Protein AF-A0A3A2Z688-F1 (afdb_monomer_lite)

InterPro domains:
  IPR012340 Nucleic acid-binding, OB-fold [G3DSA:2.40.50.140] (1-98)
  IPR032501 Proteasomal ATPase, second OB domain [PF16450] (22-95)

pLDDT: mean 76.83, std 15.25, range [43.59, 92.44]

Secondary structure (DSSP, 8-state):
-HHHHHHHHHHHHHHTPSPPEEEEEEEEEEE-HHHHTTT--S---TTTT--EEEEEEEETTS-EEEESS-BSS-GGG--TT-EEEE-TTT--EEE----

Sequence (99 aa):
MKEKIKDNLDKIEQNRQLPYLVGNVVELLDLDVEAEAAEEGANIDLDATRVGKSAVIKTSTRQTIFLPLIGLVDHNKLKPGDLIGVNKDSYLVLDTPAR

Structure (mmCIF, N/CA/C/O backbone):
data_AF-A0A3A2Z688-F1
#
_entry.id   AF-A0A3A2Z688-F1
#
loop_
_atom_site.group_PDB
_atom_site.id
_atom_site.type_symbol
_atom_site.label_atom_id
_atom_site.label_alt_id
_atom_site.label_comp_id
_atom_site.label_asym_id
_atom_site.label_entity_id
_atom_site.label_seq_id
_atom_site.pdbx_PDB_ins_code
_atom_site.Cartn_x
_atom_site.Cartn_y
_atom_site.Cartn_z
_atom_site.occupancy
_atom_site.B_iso_or_equiv
_atom_site.auth_seq_id
_atom_site.auth_comp_id
_atom_site.auth_asym_id
_atom_site.auth_atom_id
_atom_site.pdbx_PDB_model_num
ATOM 1 N N . MET A 1 1 ? -6.646 -12.103 24.678 1.00 71.88 1 MET A N 1
ATOM 2 C CA . MET A 1 1 ? -6.405 -12.161 23.211 1.00 71.88 1 MET A CA 1
ATOM 3 C C . MET A 1 1 ? -7.452 -11.390 22.415 1.00 71.88 1 MET A C 1
ATOM 5 O O . MET A 1 1 ? -7.046 -10.603 21.576 1.00 71.88 1 MET A O 1
ATOM 9 N N . LYS A 1 2 ? -8.758 -11.548 22.688 1.00 82.94 2 LYS A N 1
ATOM 10 C CA . LYS A 1 2 ? -9.819 -10.791 21.992 1.00 82.94 2 LYS A CA 1
ATOM 11 C C . LYS A 1 2 ? -9.694 -9.263 22.126 1.00 82.94 2 LYS A C 1
ATOM 13 O O . LYS A 1 2 ? -9.908 -8.573 21.142 1.00 82.94 2 LYS A O 1
ATOM 18 N N . GLU A 1 3 ? -9.271 -8.752 23.284 1.00 86.62 3 GLU A N 1
ATOM 19 C CA . GLU A 1 3 ? -9.021 -7.308 23.476 1.00 86.62 3 GLU A CA 1
ATOM 20 C C . GLU A 1 3 ? -7.910 -6.777 22.566 1.00 86.62 3 GLU A C 1
ATOM 22 O O . GLU A 1 3 ? -8.127 -5.814 21.850 1.00 86.62 3 GLU A O 1
ATOM 27 N N . LYS A 1 4 ? -6.773 -7.480 22.463 1.00 88.00 4 LYS A N 1
ATOM 28 C CA . LYS A 1 4 ? -5.669 -7.074 21.573 1.00 88.00 4 LYS A CA 1
ATOM 29 C C . LYS A 1 4 ? -6.076 -7.025 20.094 1.00 88.00 4 LYS A C 1
ATOM 31 O O . LYS A 1 4 ? -5.555 -6.211 19.343 1.00 88.00 4 LYS A O 1
ATOM 36 N N . ILE A 1 5 ? -6.981 -7.911 19.668 1.00 88.75 5 ILE A N 1
ATOM 37 C CA . ILE A 1 5 ? -7.514 -7.903 18.297 1.00 88.75 5 ILE A CA 1
ATOM 38 C C . ILE A 1 5 ? -8.402 -6.675 18.090 1.00 88.75 5 ILE A C 1
ATOM 40 O O . ILE A 1 5 ? -8.282 -6.016 17.063 1.00 88.75 5 ILE A O 1
ATOM 44 N N . LYS A 1 6 ? -9.249 -6.351 19.074 1.00 90.56 6 LYS A N 1
ATOM 45 C CA . LYS A 1 6 ? -10.100 -5.161 19.043 1.00 90.56 6 LYS A CA 1
ATOM 46 C C . LYS A 1 6 ? -9.264 -3.878 18.981 1.00 90.56 6 LYS A C 1
ATOM 48 O O . LYS A 1 6 ? -9.467 -3.083 18.077 1.00 90.56 6 LYS A O 1
ATOM 53 N N . ASP A 1 7 ? -8.243 -3.758 19.827 1.00 90.38 7 ASP A N 1
ATOM 54 C CA . ASP A 1 7 ? -7.346 -2.596 19.831 1.00 90.38 7 ASP A CA 1
ATOM 55 C C . ASP A 1 7 ? -6.613 -2.417 18.490 1.00 90.38 7 ASP A C 1
ATOM 57 O O . ASP A 1 7 ? -6.382 -1.297 18.036 1.00 90.38 7 ASP A O 1
ATOM 61 N N . ASN A 1 8 ? -6.223 -3.519 17.839 1.00 87.25 8 ASN A N 1
ATOM 62 C CA . ASN A 1 8 ? -5.577 -3.467 16.527 1.00 87.25 8 ASN A CA 1
ATOM 63 C C . ASN A 1 8 ? -6.559 -3.072 15.417 1.00 87.25 8 ASN A C 1
ATOM 65 O O . ASN A 1 8 ? -6.180 -2.312 14.529 1.00 87.25 8 ASN A O 1
ATOM 69 N N . LEU A 1 9 ? -7.802 -3.559 15.468 1.00 86.00 9 LEU A N 1
ATOM 70 C CA . LEU A 1 9 ? -8.857 -3.160 14.533 1.00 86.00 9 LEU A CA 1
ATOM 71 C C . LEU A 1 9 ? -9.166 -1.666 14.660 1.00 86.00 9 LEU A C 1
ATOM 73 O O . LEU A 1 9 ? -9.173 -0.976 13.645 1.00 86.00 9 LEU A O 1
ATOM 77 N N . ASP A 1 10 ? -9.295 -1.152 15.883 1.00 88.12 10 ASP A N 1
ATOM 78 C CA . ASP A 1 10 ? -9.555 0.270 16.133 1.00 88.12 10 ASP A CA 1
ATOM 79 C C . ASP A 1 10 ? -8.417 1.149 15.577 1.00 88.12 10 ASP A C 1
ATOM 81 O O . ASP A 1 10 ? -8.655 2.181 14.946 1.00 88.12 10 ASP A O 1
ATOM 85 N N . LYS A 1 11 ? -7.156 0.713 15.725 1.00 85.19 11 LYS A N 1
ATOM 86 C CA . LYS A 1 11 ? -5.995 1.392 15.119 1.00 85.19 11 LYS A CA 1
ATOM 87 C C . LYS A 1 11 ? -6.017 1.347 13.592 1.00 85.19 11 LYS A C 1
ATOM 89 O O . LYS A 1 11 ? -5.647 2.331 12.952 1.00 85.19 11 LYS A O 1
ATOM 94 N N . ILE A 1 12 ? -6.418 0.224 12.996 1.00 84.50 12 ILE A N 1
ATOM 95 C CA . ILE A 1 12 ? -6.555 0.105 11.538 1.00 84.50 12 ILE A CA 1
ATOM 96 C C . ILE A 1 12 ? -7.652 1.050 11.039 1.00 84.50 12 ILE A C 1
ATOM 98 O O . ILE A 1 12 ? -7.433 1.768 10.066 1.00 84.50 12 ILE A O 1
ATOM 102 N N . GLU A 1 13 ? -8.797 1.111 11.716 1.00 83.69 13 GLU A N 1
ATOM 103 C CA . GLU A 1 13 ? -9.896 2.011 11.355 1.00 83.69 13 GLU A CA 1
ATOM 104 C C . GLU A 1 13 ? -9.498 3.486 11.454 1.00 83.69 13 GLU A C 1
ATOM 106 O O . GLU A 1 13 ? -9.799 4.262 10.547 1.00 83.69 13 GLU A O 1
ATOM 111 N N . GLN A 1 14 ? -8.745 3.871 12.489 1.00 82.19 14 GLN A N 1
ATOM 112 C CA . GLN A 1 14 ? -8.204 5.228 12.610 1.00 82.19 14 GLN A CA 1
ATOM 113 C C . GLN A 1 14 ? -7.269 5.600 11.451 1.00 82.19 14 GLN A C 1
ATOM 115 O O . GLN A 1 14 ? -7.286 6.740 10.996 1.00 82.19 14 GLN A O 1
ATOM 120 N N . ASN A 1 15 ? -6.491 4.647 10.934 1.00 78.31 15 ASN A N 1
ATOM 121 C CA . ASN A 1 15 ? -5.598 4.885 9.796 1.00 78.31 15 ASN A CA 1
ATOM 122 C C . ASN A 1 15 ? -6.304 4.792 8.430 1.00 78.31 15 ASN A C 1
ATOM 124 O O . ASN A 1 15 ? -5.784 5.312 7.443 1.00 78.31 15 ASN A O 1
ATOM 128 N N . ARG A 1 16 ? -7.489 4.167 8.358 1.00 76.38 16 ARG A N 1
ATOM 129 C CA . ARG A 1 16 ? -8.347 4.114 7.156 1.00 76.38 16 ARG A CA 1
ATOM 130 C C . ARG A 1 16 ? -9.255 5.339 7.000 1.00 76.38 16 ARG A C 1
ATOM 132 O O . ARG A 1 16 ? -10.151 5.332 6.156 1.00 76.38 16 ARG A O 1
ATOM 139 N N . GLN A 1 17 ? -9.046 6.391 7.787 1.00 75.25 17 GLN A N 1
ATOM 140 C CA . GLN A 1 17 ? -9.839 7.610 7.681 1.00 75.25 17 GLN A CA 1
ATOM 141 C C . GLN A 1 17 ? -9.676 8.270 6.304 1.00 75.25 17 GLN A C 1
ATOM 143 O O . GLN A 1 17 ? -8.576 8.452 5.783 1.00 75.25 17 GLN A O 1
ATOM 148 N N . LEU A 1 18 ? -10.812 8.644 5.714 1.00 74.69 18 LEU A N 1
ATOM 149 C CA . LEU A 1 18 ? -10.868 9.534 4.557 1.00 74.69 18 LEU A CA 1
ATOM 150 C C . LEU A 1 18 ? -10.250 10.893 4.940 1.00 74.69 18 LEU A C 1
ATOM 152 O O . LEU A 1 18 ? -10.485 11.352 6.058 1.00 74.69 18 LEU A O 1
ATOM 156 N N . PRO A 1 19 ? -9.551 11.605 4.038 1.00 84.19 19 PRO A N 1
ATOM 157 C CA . PRO A 1 19 ? -9.359 11.329 2.612 1.00 84.19 19 PRO A CA 1
ATOM 158 C C . PRO A 1 19 ? -8.037 10.611 2.283 1.00 84.19 19 PRO A C 1
ATOM 160 O O . PRO A 1 19 ? -6.957 11.097 2.618 1.00 84.19 19 PRO A O 1
ATOM 163 N N . TYR A 1 20 ? -8.108 9.541 1.492 1.00 85.12 20 TYR A N 1
ATOM 164 C CA . TYR A 1 20 ? -6.933 8.905 0.885 1.00 85.12 20 TYR A CA 1
ATOM 165 C C . TYR A 1 20 ? -6.505 9.607 -0.412 1.00 85.12 20 TYR A C 1
ATOM 167 O O . TYR A 1 20 ? -7.301 10.238 -1.113 1.00 85.12 20 TYR A O 1
ATOM 175 N N . LEU A 1 21 ? -5.217 9.506 -0.726 1.00 87.62 21 LEU A N 1
ATOM 176 C CA . LEU A 1 21 ? -4.648 9.867 -2.016 1.00 87.62 21 LEU A CA 1
ATOM 177 C C . LEU A 1 21 ? -4.799 8.674 -2.965 1.00 87.62 21 LEU A C 1
ATOM 179 O O . LEU A 1 21 ? -4.685 7.528 -2.554 1.00 87.62 21 LEU A O 1
ATOM 183 N N . VAL A 1 22 ? -5.071 8.924 -4.241 1.00 89.94 22 VAL A N 1
ATOM 184 C CA . VAL A 1 22 ? -5.152 7.853 -5.243 1.00 89.94 22 VAL A CA 1
ATOM 185 C C . VAL A 1 22 ? -3.823 7.768 -5.981 1.00 89.94 22 VAL A C 1
ATOM 187 O O . VAL A 1 22 ? -3.230 8.796 -6.314 1.00 89.94 22 VAL A O 1
ATOM 190 N N . GLY A 1 23 ? -3.358 6.555 -6.243 1.00 90.69 23 GLY A N 1
ATOM 191 C CA . GLY A 1 23 ? -2.165 6.283 -7.032 1.00 90.69 23 GLY A CA 1
ATOM 192 C C . GLY A 1 23 ? -2.329 5.039 -7.891 1.00 90.69 23 GLY A C 1
ATOM 193 O O . GLY A 1 23 ? -3.365 4.376 -7.866 1.00 90.69 23 GLY A O 1
ATOM 194 N N . ASN A 1 24 ? -1.293 4.731 -8.655 1.00 91.25 24 ASN A N 1
ATOM 195 C CA . ASN A 1 24 ? -1.180 3.506 -9.422 1.00 91.25 24 ASN A CA 1
ATOM 196 C C . ASN A 1 24 ? 0.080 2.742 -9.015 1.00 91.25 24 ASN A C 1
ATOM 198 O O . ASN A 1 24 ? 1.123 3.346 -8.753 1.00 91.25 24 ASN A O 1
ATOM 202 N N . VAL A 1 25 ? -0.002 1.416 -9.010 1.00 90.31 25 VAL A N 1
ATOM 203 C CA . VAL A 1 25 ? 1.185 0.561 -8.907 1.00 90.31 25 VAL A CA 1
ATOM 204 C C . VAL A 1 25 ? 1.936 0.645 -10.233 1.00 90.31 25 VAL A C 1
ATOM 206 O O . VAL A 1 25 ? 1.333 0.524 -11.299 1.00 90.31 25 VAL A O 1
ATOM 209 N N . VAL A 1 26 ? 3.237 0.910 -10.188 1.00 90.06 26 VAL A N 1
ATOM 210 C CA . VAL A 1 26 ? 4.103 0.909 -11.375 1.00 90.06 26 VAL A CA 1
ATOM 211 C C . VAL A 1 26 ? 4.773 -0.447 -11.503 1.00 90.06 26 VAL A C 1
ATOM 213 O O . VAL A 1 26 ? 4.701 -1.059 -12.561 1.00 90.06 26 VAL A O 1
ATOM 216 N N . GLU A 1 27 ? 5.375 -0.924 -10.417 1.00 86.81 27 GLU A N 1
ATOM 217 C CA . GLU A 1 27 ? 6.140 -2.164 -10.402 1.00 86.81 27 GLU A CA 1
ATOM 218 C C . GLU A 1 27 ? 6.143 -2.776 -8.999 1.00 86.81 27 GLU A C 1
ATOM 220 O O . GLU A 1 27 ? 6.035 -2.064 -7.997 1.00 86.81 27 GLU A O 1
ATOM 225 N N . LEU A 1 28 ? 6.244 -4.101 -8.945 1.00 84.88 28 LEU A N 1
ATOM 226 C CA . LEU A 1 28 ? 6.449 -4.871 -7.725 1.00 84.88 28 LEU A CA 1
ATOM 227 C C . LEU A 1 28 ? 7.835 -5.495 -7.827 1.00 84.88 28 LEU A C 1
ATOM 229 O O . LEU A 1 28 ? 8.144 -6.134 -8.830 1.00 84.88 28 LEU A O 1
ATOM 233 N N . LEU A 1 29 ? 8.652 -5.275 -6.807 1.00 82.62 29 LEU A N 1
ATOM 234 C CA . LEU A 1 29 ? 10.032 -5.727 -6.741 1.00 82.62 29 LEU A CA 1
ATOM 235 C C . LEU A 1 29 ? 10.120 -6.822 -5.684 1.00 82.62 29 LEU A C 1
ATOM 237 O O . LEU A 1 29 ? 9.733 -6.615 -4.533 1.00 82.62 29 LEU A O 1
ATOM 241 N N . ASP A 1 30 ? 10.630 -7.979 -6.077 1.00 74.69 30 ASP A N 1
ATOM 242 C CA . ASP A 1 30 ? 10.943 -9.057 -5.149 1.00 74.69 30 ASP A CA 1
ATOM 243 C C . ASP A 1 30 ? 12.378 -8.828 -4.653 1.00 74.69 30 ASP A C 1
ATOM 245 O O . ASP A 1 30 ? 13.333 -9.001 -5.407 1.00 74.69 30 ASP A O 1
ATOM 249 N N . LEU A 1 31 ? 12.522 -8.359 -3.409 1.00 65.62 31 LEU A N 1
ATOM 250 C CA . LEU A 1 31 ? 13.823 -8.239 -2.749 1.00 65.62 31 LEU A CA 1
ATOM 251 C C . LEU A 1 31 ? 14.187 -9.609 -2.168 1.00 65.62 31 LEU A C 1
ATOM 253 O O . LEU A 1 31 ? 13.749 -9.968 -1.071 1.00 65.62 31 LEU A O 1
ATOM 257 N N . ASP A 1 32 ? 14.949 -10.394 -2.929 1.00 57.91 32 ASP A N 1
ATOM 258 C CA . ASP A 1 32 ? 15.527 -11.651 -2.450 1.00 57.91 32 ASP A CA 1
ATOM 259 C C . ASP A 1 32 ? 16.778 -11.355 -1.613 1.00 57.91 32 ASP A C 1
ATOM 261 O O . ASP A 1 32 ? 17.908 -11.299 -2.101 1.00 57.91 32 ASP A O 1
ATOM 265 N N . VAL A 1 33 ? 16.554 -11.194 -0.307 1.00 53.69 33 VAL A N 1
ATOM 266 C CA . VAL A 1 33 ? 17.588 -10.920 0.709 1.00 53.69 33 VAL A CA 1
ATOM 267 C C . VAL A 1 33 ? 18.703 -11.983 0.699 1.00 53.69 33 VAL A C 1
ATOM 269 O O . VAL A 1 33 ? 19.841 -11.688 1.053 1.00 53.69 33 VAL A O 1
ATOM 272 N N . GLU A 1 34 ? 18.416 -13.216 0.262 1.00 51.5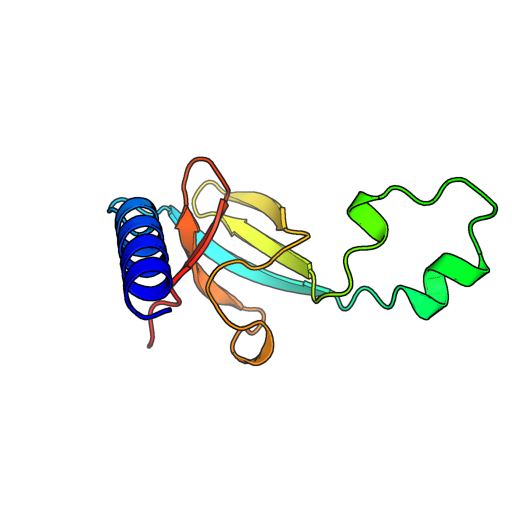9 34 GLU A N 1
ATOM 273 C CA . GLU A 1 34 ? 19.415 -14.294 0.166 1.00 51.59 34 GLU A CA 1
ATOM 274 C C . GLU A 1 34 ? 20.478 -14.056 -0.921 1.00 51.59 34 GLU A C 1
ATOM 276 O O . GLU A 1 34 ? 21.601 -14.538 -0.773 1.00 51.59 34 GLU A O 1
ATOM 281 N N . ALA A 1 35 ? 20.164 -13.305 -1.982 1.00 50.75 35 ALA A N 1
ATOM 282 C CA . ALA A 1 35 ? 21.117 -12.999 -3.048 1.00 50.75 35 ALA A CA 1
ATOM 283 C C . ALA A 1 35 ? 21.999 -11.783 -2.705 1.00 50.75 35 ALA A C 1
ATOM 285 O O . ALA A 1 35 ? 23.204 -11.820 -2.942 1.00 50.75 35 ALA A O 1
ATOM 286 N N . GLU A 1 36 ? 21.432 -10.740 -2.088 1.00 47.00 36 GLU A N 1
ATOM 287 C CA . GLU A 1 36 ? 22.163 -9.511 -1.726 1.00 47.00 36 GLU A CA 1
ATOM 288 C C . GLU A 1 36 ? 23.025 -9.672 -0.459 1.00 47.00 36 GLU A C 1
ATOM 290 O O . GLU A 1 36 ? 24.119 -9.111 -0.372 1.00 47.00 36 GLU A O 1
ATOM 295 N N . ALA A 1 37 ? 22.617 -10.519 0.497 1.00 48.72 37 ALA A N 1
ATOM 296 C CA . ALA A 1 37 ? 23.407 -10.800 1.703 1.00 48.72 37 ALA A CA 1
ATOM 297 C C . ALA A 1 37 ? 24.726 -11.551 1.426 1.00 48.72 37 ALA A C 1
ATOM 299 O O . ALA A 1 37 ? 25.607 -11.580 2.288 1.00 48.72 37 ALA A O 1
ATOM 300 N N . ALA A 1 38 ? 24.875 -12.172 0.250 1.00 49.75 38 ALA A N 1
ATOM 301 C CA . ALA A 1 38 ? 26.101 -12.864 -0.140 1.00 49.75 38 ALA A CA 1
ATOM 302 C C . ALA A 1 38 ? 27.195 -11.914 -0.666 1.00 49.75 38 ALA A C 1
ATOM 304 O O . ALA A 1 38 ? 28.367 -12.297 -0.668 1.00 49.75 38 ALA A O 1
ATOM 305 N N . GLU A 1 39 ? 26.840 -10.698 -1.099 1.00 50.41 39 GLU A N 1
ATOM 306 C CA . GLU A 1 39 ? 27.759 -9.790 -1.802 1.00 50.41 39 GLU A CA 1
ATOM 307 C C . GLU A 1 39 ? 28.213 -8.594 -0.940 1.00 50.41 39 GLU A C 1
ATOM 309 O O . GLU A 1 39 ? 29.359 -8.151 -1.056 1.00 50.41 39 GLU A O 1
ATOM 314 N N . GLU A 1 40 ? 27.391 -8.117 0.003 1.00 48.75 40 GLU A N 1
ATOM 315 C CA . GLU A 1 40 ? 27.737 -6.973 0.859 1.00 48.75 40 GLU A CA 1
ATOM 316 C C . GLU A 1 40 ? 28.320 -7.383 2.221 1.00 48.75 40 GLU A C 1
ATOM 318 O O . GLU A 1 40 ? 27.637 -7.574 3.230 1.00 48.75 40 GLU A O 1
ATOM 323 N N . GLY A 1 41 ? 29.650 -7.465 2.267 1.00 46.44 41 GLY A N 1
ATOM 324 C CA . GLY A 1 41 ? 30.410 -7.587 3.504 1.00 46.44 41 GLY A CA 1
ATOM 325 C C . GLY A 1 41 ? 30.101 -6.460 4.502 1.00 46.44 41 GLY A C 1
ATOM 326 O O . GLY A 1 41 ? 30.522 -5.322 4.327 1.00 46.44 41 GLY A O 1
ATOM 327 N N . ALA A 1 42 ? 29.447 -6.828 5.605 1.00 50.03 42 ALA A N 1
ATOM 328 C CA . ALA A 1 42 ? 29.443 -6.125 6.892 1.00 50.03 42 ALA A CA 1
ATOM 329 C C . ALA A 1 42 ? 28.808 -4.718 6.971 1.00 50.03 42 ALA A C 1
ATOM 331 O O . ALA A 1 42 ? 29.087 -4.003 7.934 1.00 50.03 42 ALA A O 1
ATOM 332 N N . ASN A 1 43 ? 27.919 -4.329 6.050 1.00 49.62 43 ASN A N 1
ATOM 333 C CA . ASN A 1 43 ? 27.153 -3.081 6.190 1.00 49.62 43 ASN A CA 1
ATOM 334 C C . ASN A 1 43 ? 25.689 -3.218 5.746 1.00 49.62 43 ASN A C 1
ATOM 336 O O . ASN A 1 43 ? 25.175 -2.387 5.005 1.00 49.62 43 ASN A O 1
ATOM 340 N N . ILE A 1 44 ? 25.030 -4.289 6.191 1.00 51.88 44 ILE A N 1
ATOM 341 C CA . ILE A 1 44 ? 23.625 -4.540 5.870 1.00 51.88 44 ILE A CA 1
ATOM 342 C C . ILE A 1 44 ? 22.775 -3.501 6.609 1.00 51.88 44 ILE A C 1
ATOM 344 O O . ILE A 1 44 ? 22.676 -3.530 7.840 1.00 51.88 44 ILE A O 1
ATOM 348 N N . ASP A 1 45 ? 22.188 -2.572 5.858 1.00 49.16 45 ASP A N 1
ATOM 349 C CA . ASP A 1 45 ? 21.176 -1.657 6.372 1.00 49.16 45 ASP A CA 1
ATOM 350 C C . ASP A 1 45 ? 20.010 -2.487 6.934 1.00 49.16 45 ASP A C 1
ATOM 352 O O . ASP A 1 45 ? 19.501 -3.402 6.280 1.00 49.16 45 ASP A O 1
ATOM 356 N N . LEU A 1 46 ? 19.586 -2.214 8.169 1.00 51.50 46 LEU A N 1
ATOM 357 C CA . LEU A 1 46 ? 18.486 -2.956 8.794 1.00 51.50 46 LEU A CA 1
ATOM 358 C C . LEU A 1 46 ? 17.173 -2.782 8.010 1.00 51.50 46 LEU A C 1
ATOM 360 O O . LEU A 1 46 ? 16.322 -3.671 8.077 1.00 51.50 46 LEU A O 1
ATOM 364 N N . ASP A 1 47 ? 17.035 -1.715 7.215 1.00 51.66 47 ASP A N 1
ATOM 365 C CA . ASP A 1 47 ? 15.915 -1.544 6.280 1.00 51.66 47 ASP A CA 1
ATOM 366 C C . ASP A 1 47 ? 15.976 -2.504 5.073 1.00 51.66 47 ASP A C 1
ATOM 368 O O . ASP A 1 47 ? 14.926 -2.899 4.565 1.00 51.66 47 ASP A O 1
ATOM 372 N N . ALA A 1 48 ? 17.166 -2.968 4.669 1.00 50.75 48 ALA A N 1
ATOM 373 C CA . ALA A 1 48 ? 17.356 -3.943 3.586 1.00 50.75 48 ALA A CA 1
ATOM 374 C C . ALA A 1 48 ? 17.088 -5.399 4.021 1.00 50.75 48 ALA A C 1
ATOM 376 O O . ALA A 1 48 ? 16.835 -6.272 3.198 1.00 50.75 48 ALA A O 1
ATOM 377 N N . THR A 1 49 ? 17.083 -5.680 5.330 1.00 44.31 49 THR A N 1
ATOM 378 C CA . THR A 1 49 ? 16.814 -7.034 5.864 1.00 44.31 49 THR A CA 1
ATOM 379 C C . THR A 1 49 ? 15.331 -7.398 5.964 1.00 44.31 49 THR A C 1
ATOM 381 O O . THR A 1 49 ? 14.986 -8.506 6.392 1.00 44.31 49 THR A O 1
ATOM 384 N N . ARG A 1 50 ? 14.417 -6.489 5.603 1.00 53.00 50 ARG A N 1
ATOM 385 C CA . ARG A 1 50 ? 12.980 -6.744 5.726 1.00 53.00 50 ARG A CA 1
ATOM 386 C C . ARG A 1 50 ? 12.478 -7.561 4.537 1.00 53.00 50 ARG A C 1
ATOM 388 O O . ARG A 1 50 ? 12.038 -7.029 3.529 1.00 53.00 50 ARG A O 1
ATOM 395 N N . VAL A 1 51 ? 12.533 -8.878 4.714 1.00 52.34 51 VAL A N 1
ATOM 396 C CA . VAL A 1 51 ? 12.023 -9.902 3.793 1.00 52.34 51 VAL A CA 1
ATOM 397 C C . VAL A 1 51 ? 10.592 -9.560 3.354 1.00 52.34 51 VAL A C 1
ATOM 399 O O . VAL A 1 51 ? 9.665 -9.580 4.170 1.00 52.34 51 VAL A O 1
ATOM 402 N N . GLY A 1 52 ? 10.400 -9.221 2.079 1.00 62.31 52 GLY A N 1
ATOM 403 C CA . GLY A 1 52 ? 9.086 -8.875 1.544 1.00 62.31 52 GLY A CA 1
ATOM 404 C C . GLY A 1 52 ? 9.130 -8.260 0.147 1.00 62.31 52 GLY A C 1
ATOM 405 O O . GLY A 1 52 ? 10.150 -7.745 -0.301 1.00 62.31 52 GLY A O 1
ATOM 406 N N . LYS A 1 53 ? 7.990 -8.305 -0.549 1.00 73.00 53 LYS A N 1
ATOM 407 C CA . LYS A 1 53 ? 7.823 -7.611 -1.829 1.00 73.00 53 LYS A CA 1
ATOM 408 C C . LYS A 1 53 ? 7.785 -6.104 -1.592 1.00 73.00 53 LYS A C 1
ATOM 410 O O . LYS A 1 53 ? 6.960 -5.621 -0.814 1.00 73.00 53 LYS A O 1
ATOM 415 N N . SER A 1 54 ? 8.642 -5.378 -2.292 1.00 83.38 54 SER A N 1
ATOM 416 C CA . SER A 1 54 ? 8.602 -3.922 -2.380 1.00 83.38 54 SER A CA 1
ATOM 417 C C . SER A 1 54 ? 7.700 -3.483 -3.529 1.00 83.38 54 SER A C 1
ATOM 419 O O . SER A 1 54 ? 7.439 -4.236 -4.468 1.00 83.38 54 SER A O 1
ATOM 421 N N . ALA A 1 55 ? 7.209 -2.250 -3.472 1.00 86.25 55 ALA A N 1
ATOM 422 C CA . ALA A 1 55 ? 6.380 -1.688 -4.530 1.00 86.25 55 ALA A CA 1
ATOM 423 C C . ALA A 1 55 ? 6.835 -0.285 -4.906 1.00 8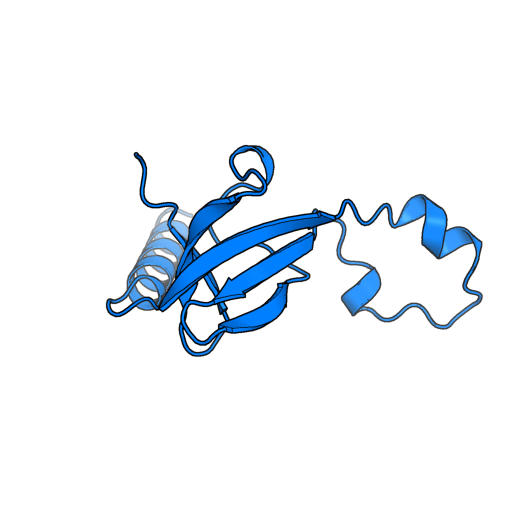6.25 55 ALA A C 1
ATOM 425 O O . ALA A 1 55 ? 7.121 0.551 -4.053 1.00 86.25 55 ALA A O 1
ATOM 426 N N . VAL A 1 56 ? 6.825 -0.002 -6.202 1.00 89.69 56 VAL A N 1
ATOM 427 C CA . VAL A 1 56 ? 6.953 1.354 -6.724 1.00 89.69 56 VAL A CA 1
ATOM 428 C C . VAL A 1 56 ? 5.558 1.850 -7.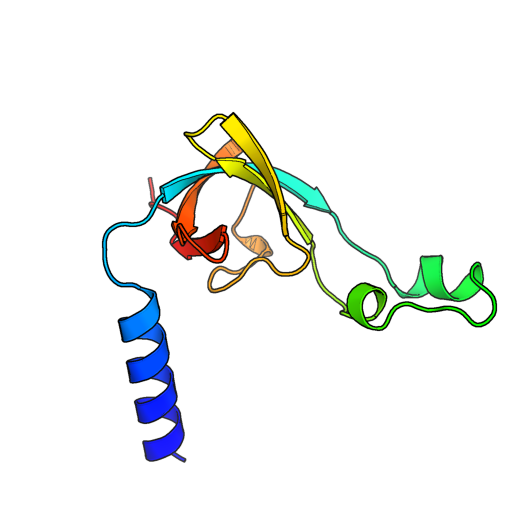059 1.00 89.69 56 VAL A C 1
ATOM 430 O O . VAL A 1 56 ? 4.865 1.271 -7.901 1.00 89.69 56 VAL A O 1
ATOM 433 N N . ILE A 1 57 ? 5.142 2.937 -6.416 1.00 91.12 57 ILE A N 1
ATOM 434 C CA . ILE A 1 57 ? 3.852 3.573 -6.680 1.00 91.12 57 ILE A CA 1
ATOM 435 C C . ILE A 1 57 ? 4.054 4.925 -7.343 1.00 91.12 57 ILE A C 1
ATOM 437 O O . ILE A 1 57 ? 5.038 5.627 -7.103 1.00 91.12 57 ILE A O 1
ATOM 441 N N . LYS A 1 58 ? 3.071 5.322 -8.144 1.00 92.44 58 LYS A N 1
ATOM 442 C CA . LYS A 1 58 ? 2.958 6.674 -8.671 1.00 92.44 58 LYS A CA 1
ATOM 443 C C . LYS A 1 58 ? 1.666 7.292 -8.172 1.00 92.44 58 LYS A C 1
ATOM 445 O O . LYS A 1 58 ? 0.576 6.802 -8.450 1.00 92.44 58 LYS A O 1
ATOM 450 N N . THR A 1 59 ? 1.779 8.363 -7.407 1.00 91.44 59 THR A N 1
ATOM 451 C CA . THR A 1 59 ? 0.620 9.067 -6.860 1.00 91.44 59 THR A CA 1
ATOM 452 C C . THR A 1 59 ? -0.031 9.958 -7.920 1.00 91.44 59 THR A C 1
ATOM 454 O O . THR A 1 59 ? 0.588 10.343 -8.917 1.00 91.44 59 THR A O 1
ATOM 457 N N . SER A 1 60 ? -1.285 10.357 -7.699 1.00 87.44 60 SER A N 1
ATOM 458 C CA . SER A 1 60 ? -1.981 11.325 -8.560 1.00 87.44 60 SER A CA 1
ATOM 459 C C . SER A 1 60 ? -1.306 12.701 -8.591 1.00 87.44 60 SER A C 1
ATOM 461 O O . SER A 1 60 ? -1.462 13.442 -9.562 1.00 87.44 60 SER A O 1
ATOM 463 N N . THR A 1 61 ? -0.477 13.016 -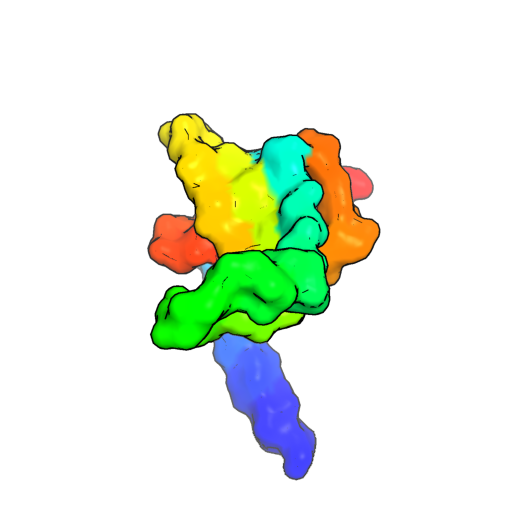7.589 1.00 89.88 61 THR A N 1
ATOM 464 C CA . THR A 1 61 ? 0.408 14.191 -7.575 1.00 89.88 61 THR A CA 1
ATOM 465 C C . THR A 1 61 ? 1.655 14.019 -8.452 1.00 89.88 61 THR A C 1
ATOM 467 O O . THR A 1 61 ? 2.519 14.892 -8.461 1.00 89.88 61 THR A O 1
ATOM 470 N N . ARG A 1 62 ? 1.732 12.933 -9.240 1.00 88.69 62 ARG A N 1
ATOM 471 C CA . ARG A 1 62 ? 2.836 12.574 -10.147 1.00 88.69 62 ARG A CA 1
ATOM 472 C C . ARG A 1 62 ? 4.168 12.337 -9.430 1.00 88.69 62 ARG A C 1
ATOM 474 O O . ARG A 1 62 ? 5.215 12.447 -10.060 1.00 88.69 62 ARG A O 1
ATOM 481 N N . GLN A 1 63 ? 4.127 11.994 -8.145 1.00 88.94 63 GLN A N 1
ATOM 482 C CA . GLN A 1 63 ? 5.309 11.588 -7.393 1.00 88.94 63 GLN A CA 1
ATOM 483 C C . GLN A 1 63 ? 5.480 10.077 -7.517 1.00 88.94 63 GLN A C 1
ATOM 485 O O . GLN A 1 63 ? 4.506 9.333 -7.402 1.00 88.94 63 GLN A O 1
ATOM 490 N N . THR A 1 64 ? 6.710 9.633 -7.759 1.00 90.81 64 THR A N 1
ATOM 491 C CA . THR A 1 64 ? 7.069 8.213 -7.752 1.00 90.81 64 THR A CA 1
ATOM 492 C C . THR A 1 64 ? 7.740 7.909 -6.425 1.00 90.81 64 THR A C 1
ATOM 494 O O . THR A 1 64 ? 8.736 8.547 -6.090 1.00 90.81 64 THR A O 1
ATOM 497 N N . ILE A 1 65 ? 7.175 6.979 -5.662 1.00 89.50 65 ILE A N 1
ATOM 498 C CA . ILE A 1 65 ? 7.614 6.664 -4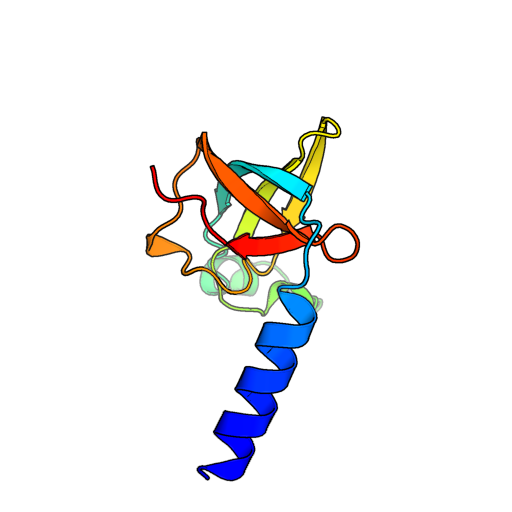.303 1.00 89.50 65 ILE A CA 1
ATOM 499 C C . ILE A 1 65 ? 7.906 5.170 -4.233 1.00 89.50 65 ILE A C 1
ATOM 501 O O . ILE A 1 65 ? 7.107 4.350 -4.692 1.00 89.50 65 ILE A O 1
ATOM 505 N N . PHE A 1 66 ? 9.063 4.835 -3.671 1.00 87.12 66 PHE A N 1
ATOM 506 C CA . PHE A 1 66 ? 9.436 3.467 -3.349 1.00 87.12 66 PHE A CA 1
ATOM 507 C C . PHE A 1 66 ? 8.884 3.109 -1.969 1.00 87.12 66 PHE A C 1
ATOM 509 O O . PHE A 1 66 ? 9.156 3.803 -0.989 1.00 87.12 66 PHE A O 1
ATOM 516 N N . LEU A 1 67 ? 8.096 2.040 -1.905 1.00 84.75 67 LEU A N 1
ATOM 517 C CA . LEU A 1 67 ? 7.607 1.460 -0.667 1.00 84.75 67 LEU A CA 1
ATOM 518 C C . LEU A 1 67 ? 8.342 0.147 -0.395 1.00 84.75 67 LEU A C 1
ATOM 520 O O . LEU A 1 67 ? 8.042 -0.846 -1.063 1.00 84.75 67 LEU A O 1
ATOM 524 N N . PRO A 1 68 ? 9.217 0.102 0.628 1.00 80.62 68 PRO A N 1
ATOM 525 C CA . PRO A 1 68 ? 9.797 -1.158 1.089 1.00 80.62 68 PRO A CA 1
ATOM 526 C C . PRO A 1 68 ? 8.739 -2.078 1.724 1.00 80.62 68 PRO A C 1
ATOM 528 O O . PRO A 1 68 ? 8.950 -3.276 1.869 1.00 80.62 68 PRO A O 1
ATOM 531 N N . LEU A 1 69 ? 7.579 -1.527 2.110 1.00 80.12 69 LEU A N 1
ATOM 532 C CA . LEU A 1 69 ? 6.462 -2.271 2.684 1.00 80.12 69 LEU A CA 1
ATOM 533 C C . LEU A 1 69 ? 5.134 -1.808 2.077 1.00 80.12 69 LEU A C 1
ATOM 535 O O . LEU A 1 69 ? 4.769 -0.641 2.180 1.00 80.12 69 LEU A O 1
ATOM 539 N N . ILE A 1 70 ? 4.396 -2.745 1.480 1.00 80.44 70 ILE A N 1
ATOM 540 C CA . ILE A 1 70 ? 3.181 -2.470 0.695 1.00 80.44 70 ILE A CA 1
ATOM 541 C C . ILE A 1 70 ? 2.026 -1.926 1.554 1.00 80.44 70 ILE A C 1
ATOM 543 O O . ILE A 1 70 ? 1.318 -1.023 1.118 1.00 80.44 70 ILE A O 1
ATOM 547 N N . GLY A 1 71 ? 1.859 -2.396 2.793 1.00 83.81 71 GLY A N 1
ATOM 548 C CA . GLY A 1 71 ? 0.867 -1.865 3.736 1.00 83.81 71 GLY A CA 1
ATOM 549 C C . GLY A 1 71 ? -0.207 -2.883 4.108 1.00 83.81 71 GLY A C 1
ATOM 550 O O . GLY A 1 71 ? 0.114 -4.003 4.499 1.00 83.81 71 GLY A O 1
ATOM 551 N N . LEU A 1 72 ? -1.481 -2.476 4.048 1.00 82.38 72 LEU A N 1
ATOM 552 C CA . LEU A 1 72 ? -2.620 -3.283 4.516 1.00 82.38 72 LEU A CA 1
ATOM 553 C C . LEU A 1 72 ? -3.129 -4.285 3.461 1.00 82.38 72 LEU A C 1
ATOM 555 O O . LEU A 1 72 ? -3.902 -5.188 3.782 1.00 82.38 72 LEU A O 1
ATOM 559 N N . VAL A 1 73 ? -2.711 -4.123 2.205 1.00 82.25 73 VAL A N 1
ATOM 560 C CA . VAL A 1 73 ? -3.104 -4.978 1.078 1.00 82.25 73 VAL A CA 1
ATOM 561 C C . VAL A 1 73 ? -2.039 -6.043 0.822 1.00 82.25 73 VAL A C 1
ATOM 563 O O . VAL A 1 73 ? -0.842 -5.781 0.905 1.00 82.25 73 VAL A O 1
ATOM 566 N N . ASP A 1 74 ? -2.489 -7.251 0.485 1.00 82.31 74 ASP A N 1
ATOM 567 C CA . ASP A 1 74 ? -1.616 -8.362 0.109 1.00 82.31 74 ASP A CA 1
ATOM 568 C C . ASP A 1 74 ? -0.928 -8.093 -1.240 1.00 82.31 74 ASP A C 1
ATOM 570 O O . ASP A 1 74 ? -1.575 -7.787 -2.246 1.00 82.31 74 ASP A O 1
ATOM 574 N N . HIS A 1 75 ? 0.388 -8.277 -1.260 1.00 79.00 75 HIS A N 1
ATOM 575 C CA . HIS A 1 75 ? 1.241 -8.117 -2.428 1.00 79.00 75 HIS A CA 1
ATOM 576 C C . HIS A 1 75 ? 0.864 -9.043 -3.591 1.00 79.00 75 HIS A C 1
ATOM 578 O O . HIS A 1 75 ? 1.073 -8.687 -4.745 1.00 79.00 75 HIS A O 1
ATOM 584 N N . ASN A 1 76 ? 0.262 -10.206 -3.321 1.00 81.25 76 ASN A N 1
ATOM 585 C CA . ASN A 1 76 ? -0.160 -11.146 -4.367 1.00 81.25 76 ASN A CA 1
ATOM 586 C C . ASN A 1 76 ? -1.379 -10.667 -5.169 1.00 81.25 76 ASN A C 1
ATOM 588 O O . ASN A 1 76 ? -1.649 -11.178 -6.257 1.00 81.25 76 ASN A O 1
ATOM 592 N N . LYS A 1 77 ? -2.148 -9.720 -4.620 1.00 82.44 77 LYS A N 1
ATOM 593 C CA . LYS A 1 77 ? -3.353 -9.176 -5.264 1.00 82.44 77 LYS A CA 1
ATOM 594 C C . LYS A 1 77 ? -3.068 -7.943 -6.108 1.00 82.44 77 LYS A C 1
ATOM 596 O O . LYS A 1 77 ? -3.923 -7.567 -6.901 1.00 82.44 77 LYS A O 1
ATOM 601 N N . LEU A 1 78 ? -1.903 -7.328 -5.925 1.00 83.31 78 LEU A N 1
ATOM 602 C CA . LEU A 1 78 ? -1.498 -6.145 -6.664 1.00 83.31 78 LEU A CA 1
ATOM 603 C C . LEU A 1 78 ? -0.862 -6.546 -7.989 1.00 83.31 78 LEU A C 1
ATOM 605 O O . LEU A 1 78 ? -0.065 -7.483 -8.060 1.00 83.31 78 LEU A O 1
ATOM 609 N N . LYS A 1 79 ? -1.190 -5.804 -9.042 1.00 86.94 79 LYS A N 1
ATOM 610 C CA . LYS A 1 79 ? -0.526 -5.884 -10.338 1.00 86.94 79 LYS A CA 1
ATOM 611 C C . LYS A 1 79 ? -0.059 -4.498 -10.780 1.00 86.94 79 LYS A C 1
ATOM 613 O O . LYS A 1 79 ? -0.693 -3.494 -10.447 1.00 86.94 79 LYS A O 1
ATOM 618 N N . PRO A 1 80 ? 1.030 -4.418 -11.564 1.00 89.25 80 PRO A N 1
ATOM 619 C CA . PRO A 1 80 ? 1.392 -3.196 -12.272 1.00 89.25 80 PRO A CA 1
ATOM 620 C C . PRO A 1 80 ? 0.196 -2.624 -13.045 1.00 89.25 80 PRO A C 1
ATOM 622 O O . PRO A 1 80 ? -0.454 -3.333 -13.812 1.00 89.25 80 PRO A O 1
ATOM 625 N N . GLY A 1 81 ? -0.095 -1.341 -12.842 1.00 87.00 81 GLY A N 1
ATOM 626 C CA . GLY A 1 81 ? -1.230 -0.639 -13.442 1.00 87.00 81 GLY A CA 1
ATOM 627 C C . GLY A 1 81 ? -2.507 -0.608 -12.597 1.00 87.00 81 GLY A C 1
ATOM 628 O O . GLY A 1 81 ? -3.432 0.119 -12.964 1.00 87.00 81 GLY A O 1
ATOM 629 N N . ASP A 1 82 ? -2.564 -1.321 -11.468 1.00 89.50 82 ASP A N 1
ATOM 630 C CA . ASP A 1 82 ? -3.725 -1.274 -10.578 1.00 89.50 82 ASP A CA 1
ATOM 631 C C . ASP A 1 82 ? -3.850 0.082 -9.879 1.00 89.50 82 ASP A C 1
ATOM 633 O O . ASP A 1 82 ? -2.862 0.694 -9.457 1.00 89.50 82 ASP A O 1
ATOM 637 N N . LEU A 1 83 ? -5.096 0.540 -9.741 1.00 89.06 83 LEU A N 1
ATOM 638 C CA . LEU A 1 83 ? -5.440 1.738 -8.988 1.00 89.06 83 LEU A CA 1
ATOM 639 C C . LEU A 1 83 ? -5.469 1.395 -7.496 1.00 89.06 83 LEU A C 1
ATOM 641 O O . LEU A 1 83 ? -6.102 0.422 -7.095 1.00 89.06 83 LEU A O 1
ATOM 645 N N . ILE A 1 84 ? -4.812 2.213 -6.682 1.00 89.56 84 ILE A N 1
ATOM 646 C CA . ILE A 1 84 ? -4.664 2.012 -5.239 1.00 89.56 84 ILE A CA 1
ATOM 647 C C . ILE A 1 84 ? -4.997 3.289 -4.468 1.00 89.56 84 ILE A C 1
ATOM 649 O O . ILE A 1 84 ? -4.729 4.405 -4.919 1.00 89.56 84 ILE A O 1
ATOM 653 N N . GLY A 1 85 ? -5.587 3.118 -3.288 1.00 89.94 85 GLY A N 1
ATOM 654 C CA . GLY A 1 85 ? -5.741 4.156 -2.279 1.00 89.94 85 GLY A CA 1
ATOM 655 C C . GLY A 1 85 ? -4.545 4.136 -1.335 1.00 89.94 85 GLY A C 1
ATOM 656 O O . GLY A 1 85 ? -4.283 3.129 -0.678 1.00 89.94 85 GLY A O 1
ATOM 657 N N . VAL A 1 86 ? -3.828 5.250 -1.260 1.00 88.00 86 VAL A N 1
ATOM 658 C CA . VAL A 1 86 ? -2.657 5.441 -0.404 1.00 88.00 86 VAL A CA 1
ATOM 659 C C . VAL A 1 86 ? -2.907 6.527 0.635 1.00 88.00 86 VAL A C 1
ATOM 661 O O . VAL A 1 86 ? -3.682 7.462 0.416 1.00 88.00 86 VAL A O 1
ATOM 664 N N . ASN A 1 87 ? -2.265 6.414 1.793 1.00 86.75 87 ASN A N 1
ATOM 665 C CA . ASN A 1 87 ? -2.302 7.471 2.801 1.00 86.75 87 ASN A CA 1
ATOM 666 C C . ASN A 1 87 ? -1.503 8.705 2.317 1.00 86.75 87 ASN A C 1
ATOM 668 O O . ASN A 1 87 ? -0.516 8.561 1.602 1.00 86.75 87 ASN A O 1
ATOM 672 N N . LYS A 1 88 ? -1.920 9.923 2.681 1.00 82.81 88 LYS A N 1
ATOM 673 C CA . LYS A 1 88 ? -1.253 11.166 2.246 1.00 82.81 88 LYS A CA 1
ATOM 674 C C . LYS A 1 88 ? 0.102 11.396 2.910 1.00 82.81 88 LYS A C 1
ATOM 676 O O . LYS A 1 88 ? 0.990 11.935 2.261 1.00 82.81 88 LYS A O 1
ATOM 681 N N . ASP A 1 89 ? 0.239 11.001 4.173 1.00 82.75 89 ASP A N 1
ATOM 682 C CA . ASP A 1 89 ? 1.424 11.324 4.972 1.00 82.75 89 ASP A CA 1
ATOM 683 C C . ASP A 1 89 ? 2.437 10.177 4.951 1.00 82.75 89 ASP A C 1
ATOM 685 O O . ASP A 1 89 ? 3.641 10.404 4.862 1.00 82.75 89 ASP A O 1
ATOM 689 N N . SER A 1 90 ? 1.950 8.931 4.995 1.00 82.75 90 SER A N 1
ATOM 690 C CA . SER A 1 90 ? 2.798 7.732 5.030 1.00 82.75 90 SER A CA 1
ATOM 691 C C . SER A 1 90 ? 2.914 6.996 3.697 1.00 82.75 90 SER A C 1
ATOM 693 O O . SER A 1 90 ? 3.719 6.075 3.594 1.00 82.75 90 SER A O 1
ATOM 695 N N . TYR A 1 91 ? 2.106 7.350 2.691 1.00 87.06 91 TYR A N 1
ATOM 696 C CA . TYR A 1 91 ? 2.050 6.697 1.373 1.00 87.06 91 TYR A CA 1
ATOM 697 C C . TYR A 1 91 ? 1.730 5.193 1.377 1.00 87.06 91 TYR A C 1
ATOM 699 O O . TYR A 1 91 ? 1.696 4.584 0.311 1.00 87.06 91 TYR A O 1
ATOM 707 N N . LEU A 1 92 ? 1.419 4.603 2.538 1.00 86.31 92 LEU A N 1
ATOM 708 C CA . LEU A 1 92 ? 1.050 3.193 2.676 1.00 86.31 92 LEU A CA 1
ATOM 709 C C . LEU A 1 92 ? -0.224 2.873 1.892 1.00 86.31 92 LEU A C 1
ATOM 711 O O . LEU A 1 92 ? -1.181 3.654 1.921 1.00 86.31 92 LEU A O 1
ATOM 715 N N . VAL A 1 93 ? -0.262 1.703 1.246 1.00 87.62 93 VAL A N 1
ATOM 716 C CA . VAL A 1 93 ? -1.458 1.222 0.546 1.00 87.62 93 VAL A CA 1
ATOM 717 C C . VAL A 1 93 ? -2.504 0.804 1.579 1.00 87.62 93 VAL A C 1
ATOM 719 O O . VAL A 1 93 ? -2.286 -0.107 2.383 1.00 87.62 93 VAL A O 1
ATOM 722 N N . LEU A 1 94 ? -3.639 1.502 1.567 1.00 84.81 94 LEU A N 1
ATOM 723 C CA . LEU A 1 94 ? -4.752 1.304 2.496 1.00 84.81 94 LEU A CA 1
ATOM 724 C C . LEU A 1 94 ? -5.825 0.393 1.909 1.00 84.81 94 LEU A C 1
ATOM 726 O O . LEU A 1 94 ? -6.384 -0.439 2.619 1.00 84.81 94 LEU A O 1
ATOM 730 N N . ASP A 1 95 ? -6.133 0.587 0.629 1.00 84.31 95 ASP A N 1
ATOM 731 C CA . ASP A 1 95 ? -7.197 -0.136 -0.054 1.00 84.31 95 ASP A CA 1
ATOM 732 C C . ASP A 1 95 ? -6.910 -0.213 -1.555 1.00 84.31 95 ASP A C 1
ATOM 734 O O . ASP A 1 95 ? -6.277 0.670 -2.139 1.00 84.31 95 ASP A O 1
ATOM 738 N N . THR A 1 96 ? -7.410 -1.260 -2.190 1.00 79.50 96 THR A N 1
ATOM 739 C CA . THR A 1 96 ? -7.481 -1.366 -3.647 1.00 79.50 96 THR A CA 1
ATOM 740 C C . THR A 1 96 ? -8.930 -1.098 -4.025 1.00 79.50 96 THR A C 1
ATOM 742 O O . THR A 1 96 ? -9.766 -1.938 -3.684 1.00 79.50 96 THR A O 1
ATOM 745 N N . PRO A 1 97 ? -9.280 0.023 -4.687 1.00 68.94 97 PRO A N 1
ATOM 746 C CA . PRO A 1 97 ? -10.609 0.189 -5.261 1.00 68.94 97 PRO A CA 1
ATOM 747 C C . PRO A 1 97 ? -10.886 -0.989 -6.199 1.00 68.94 97 PRO A C 1
ATOM 749 O O . PRO A 1 97 ? -10.376 -1.047 -7.316 1.00 68.94 97 PRO A O 1
ATOM 752 N N . ALA A 1 98 ? -11.646 -1.965 -5.699 1.00 51.31 98 ALA A N 1
ATOM 753 C CA . ALA A 1 98 ? -12.071 -3.114 -6.471 1.00 51.31 98 ALA A CA 1
ATOM 754 C C . ALA A 1 98 ? -12.882 -2.594 -7.659 1.00 51.31 98 ALA A C 1
ATOM 756 O O . ALA A 1 98 ? -13.799 -1.786 -7.487 1.00 51.31 98 ALA A O 1
ATOM 757 N N . ARG A 1 99 ? -12.485 -3.010 -8.857 1.0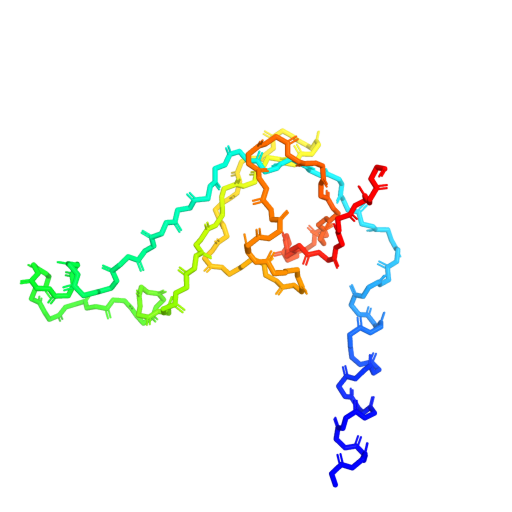0 43.59 99 ARG A N 1
ATOM 758 C CA . ARG A 1 99 ? -13.241 -2.757 -10.077 1.00 43.59 99 ARG A CA 1
ATOM 759 C C . ARG A 1 99 ? -14.385 -3.751 -10.202 1.00 43.59 99 ARG A C 1
ATOM 761 O O . ARG A 1 99 ? -14.181 -4.916 -9.791 1.00 43.59 99 ARG A O 1
#

Organism: NCBI:txid2070753

Radius of gyration: 15.62 Å; chains: 1; bounding box: 44×28×37 Å

Foldseek 3Di:
DVVVVVVVVVVLVVQLDDDFWKKFWADKAQLPLVVVVVPDPDDDDPLSPPHDIKTWIQTPVRDTDTGSDQAPDDPVPHDHGFMFTAHPPPRHTSDGPDD